Protein AF-A0AAU6Y5Z2-F1 (afdb_monomer)

pLD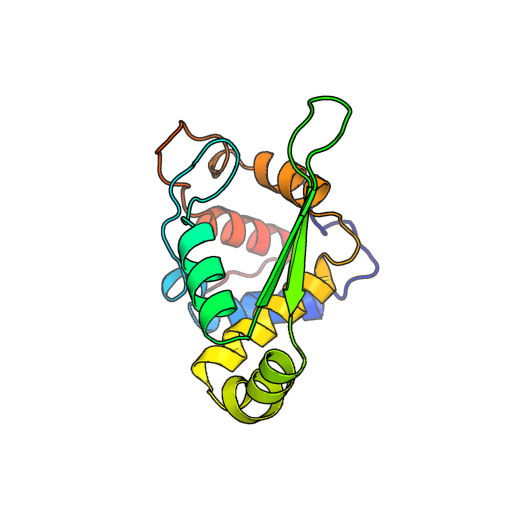DT: mean 83.92, std 11.38, r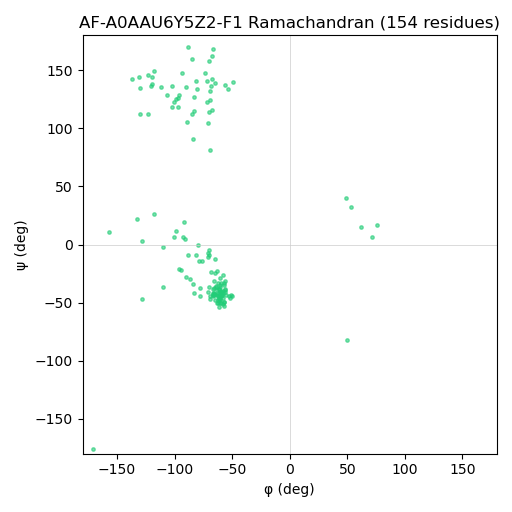ange [48.47, 96.94]

Structure (mmCIF, N/CA/C/O backbone):
data_AF-A0AAU6Y5Z2-F1
#
_entry.id   AF-A0AAU6Y5Z2-F1
#
loop_
_atom_site.group_PDB
_atom_site.id
_atom_site.type_symbol
_atom_site.label_atom_id
_atom_site.label_alt_id
_atom_site.label_comp_id
_atom_site.label_asym_id
_atom_site.label_entity_id
_atom_site.label_seq_id
_atom_site.pdbx_PDB_ins_code
_atom_site.Cartn_x
_atom_site.Cartn_y
_atom_site.Cartn_z
_atom_site.occupancy
_atom_site.B_iso_or_equiv
_atom_site.auth_seq_id
_atom_site.auth_comp_id
_atom_site.auth_asym_id
_atom_site.auth_atom_id
_atom_site.pdbx_PDB_model_num
ATOM 1 N N . MET A 1 1 ? 13.912 8.900 -8.222 1.00 48.47 1 MET A N 1
ATOM 2 C CA . MET A 1 1 ? 13.582 8.568 -6.825 1.00 48.47 1 MET A CA 1
ATOM 3 C C . MET A 1 1 ? 13.739 7.077 -6.660 1.00 48.47 1 MET A C 1
ATOM 5 O O . MET A 1 1 ? 13.040 6.333 -7.341 1.00 48.47 1 MET A O 1
ATOM 9 N N . ASP A 1 2 ? 14.648 6.700 -5.775 1.00 58.91 2 ASP A N 1
ATOM 10 C CA . ASP A 1 2 ? 15.019 5.329 -5.466 1.00 58.91 2 ASP A CA 1
ATOM 11 C C . ASP A 1 2 ? 14.120 4.791 -4.340 1.00 58.91 2 ASP A C 1
ATOM 13 O O . ASP A 1 2 ? 14.232 5.214 -3.188 1.00 58.91 2 ASP A O 1
ATOM 17 N N . LEU A 1 3 ? 13.161 3.927 -4.686 1.00 61.62 3 LEU A N 1
ATOM 18 C CA . LEU A 1 3 ? 12.373 3.209 -3.675 1.00 61.62 3 LEU A CA 1
ATOM 19 C C . LEU A 1 3 ? 13.125 1.965 -3.181 1.00 61.62 3 LEU A C 1
ATOM 21 O O . LEU A 1 3 ? 13.101 1.692 -1.983 1.00 61.62 3 LEU A O 1
ATOM 25 N N . LEU A 1 4 ? 13.756 1.235 -4.110 1.00 68.12 4 LEU A N 1
ATOM 26 C CA . LEU A 1 4 ? 14.474 -0.040 -3.930 1.00 68.12 4 LEU A CA 1
ATOM 27 C C . LEU A 1 4 ? 15.520 -0.282 -5.050 1.00 68.12 4 LEU A C 1
ATOM 29 O O . LEU A 1 4 ? 16.001 -1.392 -5.246 1.00 68.12 4 LEU A O 1
ATOM 33 N N . GLU A 1 5 ? 15.814 0.721 -5.877 1.00 66.94 5 GLU A N 1
ATOM 34 C CA . GLU A 1 5 ? 16.805 0.666 -6.960 1.00 66.94 5 GLU A CA 1
ATOM 35 C C . GLU A 1 5 ? 18.220 0.399 -6.484 1.00 66.94 5 GLU A C 1
ATOM 37 O O . GLU A 1 5 ? 18.899 -0.388 -7.138 1.00 66.94 5 GLU A O 1
ATOM 42 N N . ASN A 1 6 ? 18.625 0.966 -5.350 1.00 68.38 6 ASN A N 1
ATOM 43 C CA . ASN A 1 6 ? 19.975 0.774 -4.820 1.00 68.38 6 ASN A CA 1
ATOM 44 C C . ASN A 1 6 ? 20.052 -0.299 -3.724 1.00 68.38 6 ASN A C 1
ATOM 46 O O . ASN A 1 6 ? 21.060 -0.397 -3.027 1.00 68.38 6 ASN A O 1
ATOM 50 N N . ASP A 1 7 ? 18.992 -1.088 -3.531 1.00 78.06 7 ASP A N 1
ATOM 51 C CA . ASP A 1 7 ? 19.037 -2.204 -2.591 1.00 78.06 7 ASP A CA 1
ATOM 52 C C . ASP A 1 7 ? 19.639 -3.446 -3.259 1.00 78.06 7 ASP A C 1
ATOM 54 O O . ASP A 1 7 ? 18.937 -4.257 -3.862 1.00 78.06 7 ASP A O 1
ATOM 58 N N . GLU A 1 8 ? 20.961 -3.579 -3.148 1.00 72.25 8 GLU A N 1
ATOM 59 C CA . GLU A 1 8 ? 21.734 -4.704 -3.695 1.00 72.25 8 GLU A CA 1
ATOM 60 C C . GLU A 1 8 ? 21.392 -6.055 -3.045 1.00 72.25 8 GLU A C 1
ATOM 62 O O . GLU A 1 8 ? 21.782 -7.100 -3.562 1.00 72.25 8 GLU A O 1
ATOM 67 N N . THR A 1 9 ? 20.657 -6.061 -1.926 1.00 81.25 9 THR A N 1
ATOM 68 C CA . THR A 1 9 ? 20.232 -7.303 -1.263 1.00 81.25 9 THR A CA 1
ATOM 69 C C . THR A 1 9 ? 19.040 -7.965 -1.950 1.00 81.25 9 THR A C 1
ATOM 71 O O . THR A 1 9 ? 18.750 -9.134 -1.690 1.00 81.25 9 THR A O 1
ATOM 74 N N . LEU A 1 10 ? 18.354 -7.239 -2.837 1.00 83.88 10 LEU A N 1
ATOM 75 C CA . LEU A 1 10 ? 17.182 -7.738 -3.534 1.00 83.88 10 LEU A CA 1
ATOM 76 C C . LEU A 1 10 ? 17.554 -8.427 -4.845 1.00 83.88 10 LEU A C 1
ATOM 78 O O . LEU A 1 10 ? 18.305 -7.907 -5.671 1.00 83.88 10 LEU A O 1
ATOM 82 N N . ASP A 1 11 ? 16.936 -9.581 -5.077 1.00 89.38 11 ASP A N 1
ATOM 83 C CA . ASP A 1 11 ? 17.079 -10.309 -6.329 1.00 89.38 11 ASP A CA 1
ATOM 84 C C . ASP A 1 11 ? 16.358 -9.568 -7.470 1.00 89.38 11 ASP A C 1
ATOM 86 O O . ASP A 1 11 ? 15.130 -9.586 -7.602 1.00 89.38 11 ASP A O 1
ATOM 90 N N . SER A 1 12 ? 17.159 -8.917 -8.316 1.00 88.56 12 SER A N 1
ATOM 91 C CA . SER A 1 12 ? 16.712 -8.180 -9.499 1.00 88.56 12 SER A CA 1
ATOM 92 C C . SER A 1 12 ? 15.917 -9.053 -10.480 1.00 88.56 12 SER A C 1
ATOM 94 O O . SER A 1 12 ? 14.952 -8.577 -11.082 1.00 88.56 12 SER A O 1
ATOM 96 N N . PHE A 1 13 ? 16.271 -10.337 -10.617 1.00 91.00 13 PHE A N 1
ATOM 97 C CA . PHE A 1 13 ? 15.540 -11.274 -11.469 1.00 91.00 13 PHE A CA 1
ATOM 98 C C . PHE A 1 13 ? 14.161 -11.572 -10.876 1.00 91.00 13 PHE A C 1
ATOM 100 O O . PHE A 1 13 ? 13.155 -11.442 -11.572 1.00 91.00 13 PHE A O 1
ATOM 107 N N . LYS A 1 14 ? 14.091 -11.862 -9.571 1.00 92.94 14 LYS A N 1
ATOM 108 C CA . LYS A 1 14 ? 12.815 -12.096 -8.878 1.00 92.94 14 LYS A CA 1
ATOM 109 C C . LYS A 1 14 ? 11.889 -10.877 -8.945 1.00 92.94 14 LYS A C 1
ATOM 111 O O . LYS A 1 14 ? 10.690 -11.033 -9.182 1.00 92.94 14 LYS A O 1
ATOM 116 N N . ILE A 1 15 ? 12.431 -9.667 -8.784 1.00 92.25 15 ILE A N 1
ATOM 117 C CA . ILE A 1 15 ? 11.666 -8.418 -8.942 1.00 92.25 15 ILE A CA 1
ATOM 118 C C . ILE A 1 15 ? 11.104 -8.315 -10.360 1.00 92.25 15 ILE A C 1
ATOM 120 O O . ILE A 1 15 ? 9.920 -8.020 -10.527 1.00 92.25 15 ILE A O 1
ATOM 124 N N . LYS A 1 16 ? 11.938 -8.561 -11.378 1.00 93.94 16 LYS A N 1
ATOM 125 C CA . LYS A 1 16 ? 11.517 -8.500 -12.780 1.00 93.94 16 LYS A CA 1
ATOM 126 C C . LYS A 1 16 ? 10.348 -9.447 -13.047 1.00 93.94 16 LYS A C 1
ATOM 128 O O . LYS A 1 16 ? 9.319 -8.993 -13.537 1.00 93.94 16 LYS A O 1
ATOM 133 N N . GLU A 1 17 ? 10.492 -10.720 -12.684 1.00 95.44 17 GLU A N 1
ATOM 134 C CA . GLU A 1 17 ? 9.459 -11.748 -12.873 1.00 95.44 17 GLU A CA 1
ATOM 135 C C . GLU A 1 17 ? 8.164 -11.398 -12.129 1.00 95.44 17 GLU A C 1
ATOM 137 O O . GLU A 1 17 ? 7.072 -11.520 -12.678 1.00 95.44 17 GLU A O 1
ATOM 142 N N . THR A 1 18 ? 8.280 -10.880 -10.902 1.00 95.06 18 THR A N 1
ATOM 143 C CA . THR A 1 18 ? 7.123 -10.450 -10.105 1.00 95.06 18 THR A CA 1
ATOM 144 C C . THR A 1 18 ? 6.351 -9.332 -10.804 1.00 95.06 18 THR A C 1
ATOM 146 O O . THR A 1 18 ? 5.126 -9.395 -10.896 1.00 95.06 18 THR A O 1
ATOM 149 N N . ILE A 1 19 ? 7.049 -8.316 -11.322 1.00 94.56 19 ILE A N 1
ATOM 150 C CA . ILE A 1 19 ? 6.405 -7.208 -12.038 1.00 94.56 19 ILE A CA 1
ATOM 151 C C . ILE A 1 19 ? 5.787 -7.701 -13.352 1.00 94.56 19 ILE A C 1
ATOM 153 O O . ILE A 1 19 ? 4.657 -7.328 -13.650 1.00 94.56 19 ILE A O 1
ATOM 157 N N . VAL A 1 20 ? 6.477 -8.555 -14.116 1.00 95.75 20 VAL A N 1
ATO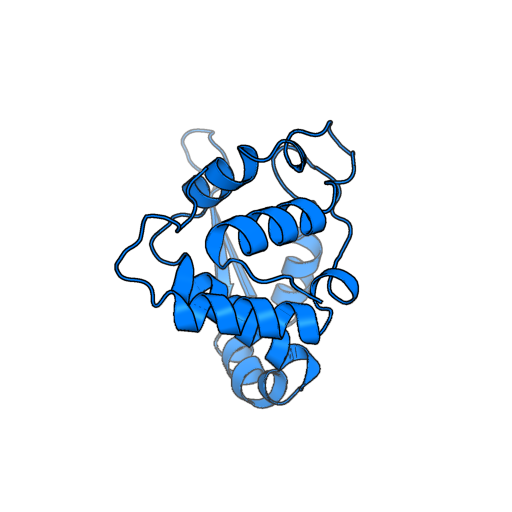M 158 C CA . VAL A 1 20 ? 5.921 -9.144 -15.349 1.00 95.75 20 VAL A CA 1
ATOM 159 C C . VAL A 1 20 ? 4.626 -9.898 -15.044 1.00 95.75 20 VAL A C 1
ATOM 161 O O . VAL A 1 20 ? 3.603 -9.598 -15.649 1.00 95.75 20 VAL A O 1
ATOM 164 N N . SER A 1 21 ? 4.622 -10.768 -14.029 1.00 95.44 21 SER A N 1
ATOM 165 C CA . SER A 1 21 ? 3.425 -11.515 -13.624 1.00 95.44 21 SER A CA 1
ATOM 166 C C . SER A 1 21 ? 2.248 -10.607 -13.242 1.00 95.44 21 SER A C 1
ATOM 168 O O . SER A 1 21 ? 1.110 -10.921 -13.584 1.00 95.44 21 SER A O 1
ATOM 170 N N . ILE A 1 22 ? 2.499 -9.495 -12.539 1.00 94.56 22 ILE A N 1
ATOM 171 C CA . ILE A 1 22 ? 1.462 -8.511 -12.165 1.00 94.56 22 ILE A CA 1
ATOM 172 C C . ILE A 1 22 ? 0.796 -7.918 -13.413 1.00 94.56 22 ILE A C 1
ATOM 174 O O . ILE A 1 22 ? -0.425 -7.757 -13.466 1.00 94.56 22 ILE A O 1
ATOM 178 N N . TYR A 1 23 ? 1.601 -7.588 -14.421 1.00 94.81 23 TYR A N 1
ATOM 179 C CA . TYR A 1 23 ? 1.125 -6.973 -15.657 1.00 94.81 23 TYR A CA 1
ATOM 180 C C . TYR A 1 23 ? 0.467 -7.981 -16.605 1.00 94.81 23 TYR A C 1
ATOM 182 O O . TYR A 1 23 ? -0.571 -7.666 -17.183 1.00 94.81 23 TYR A O 1
ATOM 190 N N . ASP A 1 24 ? 0.981 -9.209 -16.696 1.00 94.94 24 ASP A N 1
ATOM 191 C CA . A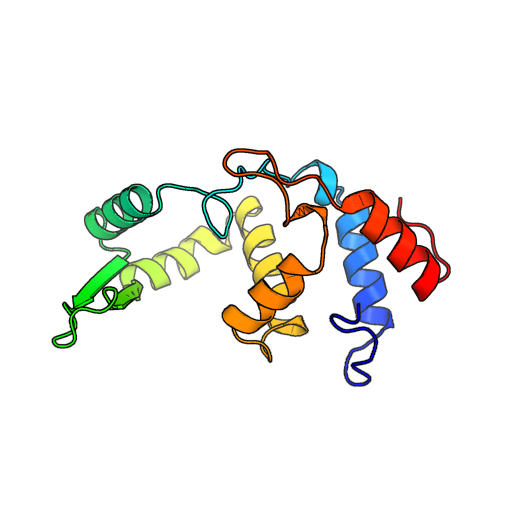SP A 1 24 ? 0.364 -10.289 -17.480 1.00 94.94 24 ASP A CA 1
ATOM 192 C C . ASP A 1 24 ? -1.047 -10.623 -16.967 1.00 94.94 24 ASP A C 1
ATOM 194 O O . ASP A 1 24 ? -1.966 -10.906 -17.741 1.00 94.94 24 ASP A O 1
ATOM 198 N N . GLN A 1 25 ? -1.248 -10.533 -15.648 1.00 92.69 25 GLN A N 1
ATOM 199 C CA . GLN A 1 25 ? -2.550 -10.703 -14.997 1.00 92.69 25 GLN A CA 1
ATOM 200 C C . GLN A 1 25 ? -3.447 -9.459 -15.077 1.00 92.69 25 GLN A C 1
ATOM 202 O O . GLN A 1 25 ? -4.582 -9.494 -14.593 1.00 92.69 25 GLN A O 1
ATOM 207 N N . LYS A 1 26 ? -2.968 -8.373 -15.699 1.00 92.50 26 LYS A N 1
ATOM 208 C CA . LYS A 1 26 ? -3.667 -7.087 -15.827 1.00 92.50 26 LYS A CA 1
ATOM 209 C C . LYS A 1 26 ? -4.138 -6.532 -14.485 1.00 92.50 26 LYS A C 1
ATOM 211 O O . LYS A 1 26 ? -5.192 -5.900 -14.404 1.00 92.50 26 LYS A O 1
ATOM 216 N N . GLU A 1 27 ? -3.403 -6.796 -13.402 1.00 91.56 27 GLU A N 1
ATOM 217 C CA . GLU A 1 27 ? -3.769 -6.269 -12.083 1.00 91.56 27 GLU A CA 1
ATOM 218 C C . GLU A 1 27 ? -3.903 -4.737 -12.097 1.00 91.56 27 GLU A C 1
ATOM 220 O O . GLU A 1 27 ? -4.897 -4.239 -11.566 1.00 91.56 27 GLU A O 1
ATOM 225 N N . PRO A 1 28 ? -2.996 -3.970 -12.739 1.00 89.94 28 PRO A N 1
ATOM 226 C CA . PRO A 1 28 ? -3.091 -2.513 -12.754 1.00 89.94 28 PRO A CA 1
ATOM 227 C C . PRO A 1 28 ? -4.255 -1.952 -13.583 1.00 89.94 28 PRO A C 1
ATOM 229 O O . PRO A 1 28 ? -4.447 -0.737 -13.600 1.00 89.94 28 PRO A O 1
ATOM 232 N N . GLU A 1 29 ? -5.012 -2.792 -14.289 1.00 88.56 29 GLU A N 1
ATOM 233 C CA . GLU A 1 29 ? -6.235 -2.426 -15.004 1.00 88.56 29 GLU A CA 1
ATOM 234 C C . GLU A 1 29 ? -7.490 -3.018 -14.342 1.00 88.56 29 GLU A C 1
ATOM 236 O O . GLU A 1 29 ? -8.536 -2.374 -14.322 1.00 88.56 29 GLU A O 1
ATOM 241 N N . LEU A 1 30 ? -7.403 -4.236 -13.796 1.00 87.62 30 LEU A N 1
ATOM 242 C CA . LEU A 1 30 ? -8.538 -4.982 -13.236 1.00 87.62 30 LEU A CA 1
ATOM 243 C C . LEU A 1 30 ? -8.717 -4.804 -11.723 1.00 87.62 30 LEU A C 1
ATOM 245 O O . LEU A 1 30 ? -9.799 -5.072 -11.204 1.00 87.62 30 LEU A O 1
ATOM 249 N N . ARG A 1 31 ? -7.661 -4.418 -11.000 1.00 83.19 31 ARG A N 1
ATOM 250 C CA . ARG A 1 31 ? -7.618 -4.344 -9.527 1.00 83.19 31 ARG A CA 1
ATOM 251 C C . ARG A 1 31 ? -7.367 -2.922 -9.022 1.00 83.19 31 ARG A C 1
ATOM 253 O O . ARG A 1 31 ? -6.826 -2.739 -7.935 1.00 83.19 31 ARG A O 1
ATOM 260 N N . VAL A 1 32 ? -7.742 -1.921 -9.817 1.00 79.75 32 VAL A N 1
ATOM 261 C CA . VAL A 1 32 ? -7.621 -0.506 -9.451 1.00 79.75 32 VAL A CA 1
ATOM 262 C C . VAL A 1 32 ? -8.937 0.008 -8.894 1.00 79.75 32 VAL A C 1
ATOM 264 O O . VAL A 1 32 ? -9.975 -0.090 -9.541 1.00 79.75 32 VAL A O 1
ATOM 267 N N . GLU A 1 33 ? -8.858 0.624 -7.721 1.00 70.75 33 GLU A N 1
ATOM 268 C CA . GLU A 1 33 ? -9.914 1.470 -7.176 1.00 70.75 33 GLU A CA 1
ATOM 269 C C . GLU A 1 33 ? -9.477 2.933 -7.276 1.00 70.75 33 GLU A C 1
ATOM 271 O O . GLU A 1 33 ? -8.368 3.300 -6.872 1.00 70.75 33 GLU A O 1
ATOM 276 N N . GLU A 1 34 ? -10.334 3.781 -7.846 1.00 67.94 34 GLU A N 1
ATOM 277 C CA . GLU A 1 34 ? -10.073 5.216 -7.922 1.00 67.94 34 GLU A CA 1
ATOM 278 C C . GLU A 1 34 ? -10.171 5.831 -6.525 1.00 67.94 34 GLU A C 1
ATOM 280 O O . GLU A 1 34 ? -11.235 5.877 -5.911 1.00 67.94 34 GLU A O 1
ATOM 285 N N . MET A 1 35 ? -9.043 6.324 -6.015 1.00 70.62 35 MET A N 1
ATOM 286 C CA . MET A 1 35 ? -8.966 6.882 -4.668 1.00 70.62 35 MET A CA 1
ATOM 287 C C . MET A 1 35 ? -9.058 8.412 -4.684 1.00 70.62 35 MET A C 1
ATOM 289 O O . MET A 1 35 ? -8.260 9.102 -5.329 1.00 70.62 35 MET A O 1
ATOM 293 N N . GLU A 1 36 ? -10.008 8.959 -3.921 1.00 69.81 36 GLU A N 1
ATOM 294 C CA . GLU A 1 36 ? -10.140 10.400 -3.684 1.00 69.81 36 GLU A CA 1
ATOM 295 C C . GLU A 1 36 ? -9.148 10.871 -2.607 1.00 69.81 36 GLU A C 1
ATOM 297 O O . GLU A 1 36 ? -9.025 10.272 -1.532 1.00 69.81 36 GLU A O 1
ATOM 302 N N . LYS A 1 37 ? -8.448 11.986 -2.862 1.00 69.44 37 LYS A N 1
ATOM 303 C CA . LYS A 1 37 ? -7.534 12.578 -1.881 1.00 69.44 37 LYS A CA 1
ATOM 304 C C . LYS A 1 37 ? -8.285 13.234 -0.723 1.00 69.44 37 LYS A C 1
ATOM 306 O O . LYS A 1 37 ? -8.963 14.248 -0.892 1.00 69.44 37 LYS A O 1
ATOM 311 N N . PHE A 1 38 ? -7.987 12.786 0.493 1.00 65.00 38 PHE A N 1
ATOM 312 C CA . PHE A 1 38 ? -8.514 13.351 1.731 1.00 65.00 38 PHE A CA 1
ATOM 313 C C . PHE A 1 38 ? -7.407 13.638 2.739 1.00 65.00 38 PHE A C 1
ATOM 315 O O . PHE A 1 38 ? -6.760 12.734 3.269 1.00 65.00 38 PHE A O 1
ATOM 322 N N . PHE A 1 39 ? -7.186 14.927 3.006 1.00 64.38 39 PHE A N 1
ATOM 323 C CA . PHE A 1 39 ? -6.067 15.463 3.788 1.00 64.38 39 PHE A CA 1
ATOM 324 C C . PHE A 1 39 ? -4.695 14.927 3.350 1.00 64.38 39 PHE A C 1
ATOM 326 O O . PHE A 1 39 ? -3.982 15.590 2.596 1.00 64.38 39 PHE A O 1
ATOM 333 N N . HIS A 1 40 ? -4.326 13.734 3.822 1.00 55.81 40 HIS A N 1
ATOM 334 C CA . HIS A 1 40 ? -3.028 13.117 3.602 1.00 55.81 40 HIS A CA 1
ATOM 335 C C . HIS A 1 40 ? -3.079 11.639 3.149 1.00 55.81 40 HIS A C 1
ATOM 337 O O . HIS A 1 40 ? -2.099 10.925 3.376 1.00 55.81 40 HIS A O 1
ATOM 343 N N . GLY A 1 41 ? -4.196 11.169 2.580 1.00 55.00 41 GLY A N 1
ATOM 344 C CA . GLY A 1 41 ? -4.341 9.800 2.064 1.00 55.00 41 GLY A CA 1
ATOM 345 C C . GLY A 1 41 ? -5.630 9.582 1.265 1.00 55.00 41 GLY A C 1
ATOM 346 O O . GLY A 1 41 ? -6.378 10.531 1.035 1.00 55.00 41 GLY A O 1
ATOM 347 N N . ALA A 1 42 ? -5.863 8.339 0.842 1.00 55.91 42 ALA A N 1
ATOM 348 C CA . ALA A 1 42 ? -7.137 7.886 0.288 1.00 55.91 42 ALA A CA 1
ATOM 349 C C . ALA A 1 42 ? -8.194 7.778 1.401 1.00 55.91 42 ALA A C 1
ATOM 351 O O . ALA A 1 42 ? -7.861 7.378 2.519 1.00 55.91 42 ALA A O 1
ATOM 352 N N . TYR A 1 43 ? -9.439 8.170 1.125 1.00 55.00 43 TYR A N 1
ATOM 353 C CA . TYR A 1 43 ? -10.524 8.155 2.111 1.00 55.00 43 TYR A CA 1
ATOM 354 C C . TYR A 1 43 ? -11.473 6.983 1.928 1.00 55.00 43 TYR A C 1
ATOM 356 O O . TYR A 1 43 ? -12.204 6.929 0.948 1.00 55.00 43 TYR A O 1
ATOM 364 N N . GLU A 1 44 ? -11.541 6.145 2.955 1.00 56.91 44 GLU A N 1
ATOM 365 C CA . GLU A 1 44 ? -12.742 5.398 3.312 1.00 56.91 44 GLU A CA 1
ATOM 366 C C . GLU A 1 44 ? -13.105 5.735 4.761 1.00 56.91 44 GLU A C 1
ATOM 368 O O . GLU A 1 44 ? -12.225 5.947 5.605 1.00 56.91 44 GLU A O 1
ATOM 373 N N . SER A 1 45 ? -14.404 5.777 5.069 1.00 65.81 45 SER A N 1
ATOM 374 C CA . SER A 1 45 ? -14.888 5.858 6.450 1.00 65.81 45 SER A CA 1
ATOM 375 C C . SER A 1 45 ? -14.602 4.533 7.160 1.00 65.81 45 SER A C 1
ATOM 377 O O . SER A 1 45 ? -15.463 3.662 7.284 1.00 65.81 45 SER A O 1
ATOM 379 N N . ILE A 1 46 ? -13.363 4.357 7.624 1.00 76.88 46 ILE A N 1
ATOM 380 C CA . ILE A 1 46 ? -12.956 3.118 8.291 1.00 76.88 46 ILE A CA 1
ATOM 381 C C . ILE A 1 46 ? -13.741 2.901 9.592 1.00 76.88 46 ILE A C 1
ATOM 383 O O . ILE A 1 46 ? -13.890 1.768 10.028 1.00 76.88 46 ILE A O 1
ATOM 387 N N . ASP A 1 47 ? -14.284 3.960 10.203 1.00 78.44 47 ASP A N 1
ATOM 388 C CA . ASP A 1 47 ? -15.026 3.862 11.462 1.00 78.44 47 ASP A CA 1
ATOM 389 C C . ASP A 1 47 ? -16.273 2.958 11.330 1.00 78.44 47 ASP A C 1
ATOM 391 O O . ASP A 1 47 ? -16.545 2.180 12.245 1.00 78.44 47 ASP A O 1
ATOM 395 N N . GLU A 1 48 ? -16.982 2.973 10.193 1.00 81.50 48 GLU A N 1
ATOM 396 C CA . GLU A 1 48 ? -18.131 2.079 9.949 1.00 81.50 48 GLU A CA 1
ATOM 397 C C . GLU A 1 48 ? -17.692 0.620 9.785 1.00 81.50 48 GLU A C 1
ATOM 399 O O . GLU A 1 48 ? -18.260 -0.287 10.401 1.00 81.50 48 GLU A O 1
ATOM 404 N N . VAL A 1 49 ? -16.623 0.397 9.016 1.00 86.00 49 VAL A N 1
ATOM 405 C CA . VAL A 1 49 ? -16.033 -0.933 8.809 1.00 86.00 49 VAL A CA 1
ATOM 406 C C . VAL A 1 49 ? -15.550 -1.514 10.138 1.00 86.00 49 VAL A C 1
ATOM 408 O O . VAL A 1 49 ? -15.832 -2.673 10.454 1.00 86.00 49 VAL A O 1
ATOM 411 N N . ILE A 1 50 ? -14.873 -0.706 10.955 1.00 88.81 50 ILE A N 1
ATOM 412 C CA . ILE A 1 50 ? -14.427 -1.088 12.296 1.00 88.81 50 ILE A CA 1
ATOM 413 C C . ILE A 1 50 ? -15.627 -1.395 13.188 1.00 88.81 50 ILE A C 1
ATOM 415 O O . ILE A 1 50 ? -15.620 -2.428 13.853 1.00 88.81 50 ILE A O 1
ATOM 419 N N . ALA A 1 51 ? -16.654 -0.542 13.209 1.00 88.94 51 ALA A N 1
ATOM 420 C CA . ALA A 1 51 ? -17.836 -0.751 14.041 1.00 88.94 51 ALA A CA 1
ATOM 421 C C . ALA A 1 51 ? -18.529 -2.080 13.712 1.00 88.94 51 ALA A C 1
ATOM 423 O O . ALA A 1 51 ? -18.851 -2.846 14.624 1.00 88.94 51 ALA A O 1
ATOM 424 N N . PHE A 1 52 ? -18.676 -2.403 12.422 1.00 92.00 52 PHE A N 1
ATOM 425 C CA . PHE A 1 52 ? -19.191 -3.699 11.987 1.00 92.00 52 PHE A CA 1
ATOM 426 C C . PHE A 1 52 ? -18.335 -4.854 12.524 1.00 92.00 52 PHE A C 1
ATOM 428 O O . PHE A 1 52 ? -18.857 -5.753 13.184 1.00 92.00 52 PHE A O 1
ATOM 435 N N . HIS A 1 53 ? -17.016 -4.805 12.329 1.00 93.62 53 HIS A N 1
ATOM 436 C CA . HIS A 1 53 ? -16.112 -5.869 12.773 1.00 93.62 53 HIS A CA 1
ATOM 437 C C . HIS A 1 53 ? -16.046 -6.010 14.302 1.00 93.62 53 HIS A C 1
ATOM 439 O O . HIS A 1 53 ? -15.881 -7.117 14.814 1.00 93.62 53 HIS A O 1
ATOM 445 N N . VAL A 1 54 ? -16.209 -4.914 15.046 1.00 94.06 54 VAL A N 1
ATOM 446 C CA . VAL A 1 54 ? -16.359 -4.942 16.507 1.00 94.06 54 VAL A CA 1
ATOM 447 C C . VAL A 1 54 ? -17.675 -5.620 16.895 1.00 94.06 54 VAL A C 1
ATOM 449 O O . VAL A 1 54 ? -17.675 -6.465 17.788 1.00 94.06 54 VAL A O 1
ATOM 452 N N . SER A 1 55 ? -18.779 -5.312 16.204 1.00 94.81 55 SER A N 1
ATOM 453 C CA . SER A 1 55 ? -20.103 -5.878 16.506 1.00 94.81 55 SER A CA 1
ATOM 454 C C . SER A 1 55 ? -20.165 -7.402 16.343 1.00 94.81 55 SER A C 1
ATOM 456 O O . SER A 1 55 ? -20.832 -8.076 17.123 1.00 94.81 55 SER A O 1
ATOM 458 N N . VAL A 1 56 ? -19.413 -7.955 15.384 1.00 95.25 56 VAL A N 1
ATOM 459 C CA . VAL A 1 56 ? -19.311 -9.408 15.151 1.00 95.25 56 VAL A CA 1
ATOM 460 C C . VAL A 1 56 ? -18.166 -10.066 15.932 1.00 95.25 56 VAL A C 1
ATOM 462 O O . VAL A 1 56 ? -17.905 -11.257 15.774 1.00 95.25 56 VAL A O 1
ATOM 465 N N . GLY A 1 57 ? -17.475 -9.306 16.788 1.00 95.56 57 GLY A N 1
ATOM 466 C CA . GLY A 1 57 ? -16.420 -9.811 17.666 1.00 95.56 57 GLY A CA 1
ATOM 467 C C . GLY A 1 57 ? -15.085 -10.097 16.977 1.00 95.56 57 GLY A C 1
ATOM 468 O O . GLY A 1 57 ? -14.251 -10.797 17.551 1.00 95.56 57 GLY A O 1
ATOM 469 N N . PHE A 1 58 ? -14.853 -9.579 15.769 1.00 96.12 58 PHE A N 1
ATOM 470 C CA . PHE A 1 58 ? -13.596 -9.767 15.037 1.00 96.12 58 PHE A CA 1
ATOM 471 C C . PHE A 1 58 ? -12.509 -8.778 15.440 1.00 96.12 58 PHE A C 1
ATOM 473 O O . PHE A 1 58 ? -11.330 -9.133 15.475 1.00 96.12 58 PHE A O 1
ATOM 480 N N . LEU A 1 59 ? -12.903 -7.554 15.781 1.00 95.75 59 LEU A N 1
ATOM 481 C CA . LEU A 1 59 ? -11.988 -6.518 16.238 1.00 95.75 59 LEU A CA 1
ATOM 482 C C . LEU A 1 59 ? -12.316 -6.078 17.660 1.00 95.75 59 LEU A C 1
ATOM 484 O O . LEU A 1 59 ? -13.467 -6.049 18.090 1.00 95.75 59 LEU A O 1
ATOM 488 N N . LYS A 1 60 ? -11.275 -5.669 18.378 1.00 93.44 60 LYS A N 1
ATOM 489 C CA . LYS A 1 60 ? -11.374 -4.798 19.546 1.00 93.44 60 LYS A CA 1
ATOM 490 C C . LYS A 1 60 ? -10.587 -3.535 19.258 1.00 93.44 60 LYS A C 1
ATOM 492 O O . LYS A 1 60 ? -9.535 -3.593 18.631 1.00 93.44 60 LYS A O 1
ATOM 497 N N . HIS A 1 61 ? -11.077 -2.403 19.737 1.00 88.38 61 HIS A N 1
ATOM 498 C CA . HIS A 1 61 ? -10.328 -1.159 19.672 1.00 88.38 61 HIS A CA 1
ATOM 499 C C . HIS A 1 61 ? -10.323 -0.489 21.041 1.00 88.38 61 HIS A C 1
ATOM 501 O O . HIS A 1 61 ? -11.294 -0.597 21.790 1.00 88.38 61 HIS A O 1
ATOM 507 N N . ASP A 1 62 ? -9.209 0.155 21.366 1.00 83.12 62 ASP A N 1
ATOM 508 C CA . ASP A 1 62 ? -9.054 0.997 22.548 1.00 83.12 62 ASP A CA 1
ATOM 509 C C . ASP A 1 62 ? -8.687 2.405 22.080 1.00 83.12 62 ASP A C 1
ATOM 511 O O . ASP A 1 62 ? -7.856 2.581 21.186 1.00 83.12 62 ASP A O 1
ATOM 515 N N . SER A 1 63 ? -9.316 3.410 22.675 1.00 74.56 63 SER A N 1
ATOM 516 C CA . SER A 1 63 ? -9.017 4.811 22.409 1.00 74.56 63 SER A CA 1
ATOM 517 C C . SER A 1 63 ? -8.648 5.483 23.719 1.00 74.56 63 SER A C 1
ATOM 519 O O . SER A 1 63 ? -9.505 5.679 24.585 1.00 74.56 63 SER A O 1
ATOM 521 N N . LYS A 1 64 ? -7.384 5.884 23.862 1.00 66.38 64 LYS A N 1
ATOM 522 C CA . LYS A 1 64 ? -6.945 6.643 25.035 1.00 66.38 64 LYS A CA 1
ATOM 523 C C . LYS A 1 64 ? -6.927 8.131 24.715 1.00 66.38 64 LYS A C 1
ATOM 525 O O . LYS A 1 64 ? -6.285 8.574 23.761 1.00 66.38 64 LYS A O 1
ATOM 530 N N . LYS A 1 65 ? -7.617 8.921 25.547 1.00 62.06 65 LYS A N 1
ATOM 531 C CA . LYS A 1 65 ? -7.411 10.373 25.592 1.00 62.06 65 LYS A CA 1
ATOM 532 C C . LYS A 1 65 ? -6.016 10.615 26.149 1.00 62.06 65 LYS A C 1
ATOM 534 O O . LYS A 1 65 ? -5.751 10.275 27.301 1.00 62.06 65 LYS A O 1
ATOM 539 N N . ARG A 1 66 ? -5.127 11.190 25.344 1.00 62.03 66 ARG A N 1
ATOM 540 C CA . ARG A 1 66 ? -3.837 11.646 25.856 1.00 62.03 66 ARG A CA 1
ATOM 541 C C . ARG A 1 66 ? -4.072 12.829 26.794 1.00 62.03 66 ARG A C 1
ATOM 543 O O . ARG A 1 66 ? -4.860 13.724 26.496 1.00 62.03 66 ARG A O 1
ATOM 550 N N . THR A 1 67 ? -3.385 12.829 27.929 1.00 67.00 67 THR A N 1
ATOM 551 C CA . THR A 1 67 ? -3.459 13.890 28.945 1.00 67.00 67 THR A CA 1
ATOM 552 C C . THR A 1 67 ? -2.804 15.203 28.495 1.00 67.00 67 THR A C 1
ATOM 554 O O . THR A 1 67 ? -2.999 16.224 29.142 1.00 67.00 67 THR A O 1
ATOM 557 N N . ASP A 1 68 ? -2.071 15.197 27.375 1.00 70.88 68 ASP A N 1
ATOM 558 C CA . ASP A 1 68 ? -1.342 16.340 26.804 1.00 70.88 68 ASP A CA 1
ATOM 559 C C . ASP A 1 68 ? -2.138 17.144 25.752 1.00 70.88 68 ASP A C 1
ATOM 561 O O . ASP A 1 68 ? -1.585 18.032 25.104 1.00 70.88 68 ASP A O 1
ATOM 565 N N . GLY A 1 69 ? -3.424 16.833 25.547 1.00 57.66 69 GLY A N 1
ATOM 566 C CA . GLY A 1 69 ? -4.289 17.536 24.591 1.00 57.66 69 GLY A CA 1
ATOM 567 C C . GLY A 1 69 ? -3.974 17.274 23.110 1.00 57.66 69 GLY A C 1
ATOM 568 O O . GLY A 1 69 ? -4.582 17.904 22.244 1.00 57.66 69 GLY A O 1
ATOM 569 N N . LYS A 1 70 ? -3.049 16.356 22.788 1.00 56.59 70 LYS A N 1
ATOM 570 C CA . LYS A 1 70 ? -2.740 15.946 21.405 1.00 56.59 70 LYS A CA 1
ATOM 571 C C . LYS A 1 70 ? -3.637 14.788 20.935 1.00 56.59 70 LYS A C 1
ATOM 573 O O . LYS A 1 70 ? -4.404 14.218 21.709 1.00 56.59 70 LYS A O 1
ATOM 578 N N . LYS A 1 71 ? -3.578 14.483 19.627 1.00 58.28 71 LYS A N 1
ATOM 579 C CA . LYS A 1 71 ? -4.446 13.504 18.937 1.00 58.28 71 LYS A CA 1
ATOM 580 C C . LYS A 1 71 ? -4.513 12.153 19.668 1.00 58.28 71 LYS A C 1
ATOM 582 O O . LYS A 1 71 ? -3.501 11.659 20.145 1.00 58.28 71 LYS A O 1
ATOM 587 N N . TYR A 1 72 ? -5.718 11.580 19.701 1.00 63.97 72 TYR A N 1
ATOM 588 C CA . TYR A 1 72 ? -6.047 10.273 20.278 1.00 63.97 72 TYR A CA 1
ATOM 589 C C . TYR A 1 72 ? -5.170 9.150 19.718 1.00 63.97 72 TYR A C 1
ATOM 591 O O . TYR A 1 72 ? -5.067 9.011 18.498 1.00 63.97 72 TYR A O 1
ATOM 599 N N . ASP A 1 73 ? -4.648 8.302 20.602 1.00 68.44 73 ASP A N 1
ATOM 600 C CA . ASP A 1 73 ? -4.057 7.025 20.207 1.00 68.44 73 ASP A CA 1
ATOM 601 C C . ASP A 1 73 ? -5.194 5.994 20.101 1.00 68.44 73 ASP A C 1
ATOM 603 O O . ASP A 1 73 ? -5.847 5.668 21.099 1.00 68.44 73 ASP A O 1
ATOM 607 N N . LYS A 1 74 ? -5.475 5.537 18.872 1.00 78.00 74 LYS A N 1
ATOM 608 C CA . LYS A 1 74 ? -6.395 4.425 18.589 1.00 78.00 74 LYS A CA 1
ATOM 609 C C . LYS A 1 74 ? -5.565 3.149 18.426 1.00 78.00 74 LYS A C 1
ATOM 611 O O . LYS A 1 74 ? -4.757 3.064 17.505 1.00 78.00 74 LYS A O 1
ATOM 616 N N . ASN A 1 75 ? -5.784 2.165 19.290 1.00 85.19 75 ASN A N 1
ATOM 617 C CA . ASN A 1 75 ? -5.217 0.827 19.152 1.00 85.19 75 ASN A CA 1
ATOM 618 C C . ASN A 1 75 ? -6.289 -0.117 18.617 1.00 85.19 75 ASN A C 1
ATOM 620 O O . ASN A 1 75 ? -7.415 -0.099 19.109 1.00 85.19 75 ASN A O 1
ATOM 624 N N . TYR A 1 76 ? -5.929 -0.961 17.655 1.00 88.88 76 TYR A N 1
ATOM 625 C CA . TYR A 1 76 ? -6.805 -1.992 17.106 1.00 88.88 76 TYR A CA 1
ATOM 626 C C . TYR A 1 76 ? -6.180 -3.363 17.332 1.00 88.88 76 TYR A C 1
ATOM 628 O O . TYR A 1 76 ? -4.979 -3.547 17.146 1.00 88.88 76 TYR A O 1
ATOM 636 N N . TYR A 1 77 ? -7.008 -4.321 17.720 1.00 92.62 77 TYR A N 1
ATOM 637 C CA . TYR A 1 77 ? -6.617 -5.689 18.012 1.00 92.62 77 TYR A CA 1
ATOM 638 C C . TYR A 1 77 ? -7.542 -6.637 17.258 1.00 92.62 77 TYR A C 1
ATOM 640 O O . TYR A 1 77 ? -8.764 -6.471 17.286 1.00 92.62 77 TYR A O 1
ATOM 648 N N . ILE A 1 78 ? -6.965 -7.654 16.627 1.00 95.06 78 ILE A N 1
ATOM 649 C CA . ILE A 1 78 ? -7.722 -8.790 16.102 1.00 95.06 78 ILE A CA 1
ATOM 650 C C . ILE A 1 78 ? -8.013 -9.769 17.240 1.00 95.06 78 ILE A C 1
ATOM 652 O O . ILE A 1 78 ? -7.180 -9.977 18.124 1.00 95.06 78 ILE A O 1
ATOM 656 N N . THR A 1 79 ? -9.206 -10.354 17.255 1.00 96.94 79 THR A N 1
ATOM 657 C CA . THR A 1 79 ? -9.538 -11.418 18.211 1.00 96.94 79 THR A CA 1
ATOM 658 C C . THR A 1 79 ? -9.082 -12.777 17.685 1.00 96.94 79 THR A C 1
ATOM 660 O O . THR A 1 79 ? -8.930 -12.964 16.478 1.00 96.94 79 THR A O 1
ATOM 663 N N . HIS A 1 80 ? -8.920 -13.758 18.578 1.00 96.69 80 HIS A N 1
ATOM 664 C CA . HIS A 1 80 ? -8.664 -15.143 18.165 1.00 96.69 80 HIS A CA 1
ATOM 665 C C . HIS A 1 80 ? -9.758 -15.674 17.232 1.00 96.69 80 HIS A C 1
ATOM 667 O O . HIS A 1 80 ? -9.446 -16.293 16.229 1.00 96.69 80 HIS A O 1
ATOM 673 N N . ILE A 1 81 ? -11.024 -15.317 17.480 1.00 95.50 81 ILE A N 1
ATOM 674 C CA . ILE A 1 81 ? -12.155 -15.690 16.615 1.00 95.50 81 ILE A CA 1
ATOM 675 C C . ILE A 1 81 ? -11.949 -15.182 15.179 1.00 95.50 81 ILE A C 1
ATOM 677 O O . ILE A 1 81 ? -12.241 -15.899 14.223 1.00 95.50 81 ILE A O 1
ATOM 681 N N . CYS A 1 82 ? -11.460 -13.948 15.021 1.00 95.75 82 CYS A N 1
ATOM 682 C CA . CYS A 1 82 ? -11.135 -13.391 13.710 1.00 95.75 82 CYS A CA 1
ATOM 683 C C . CYS A 1 82 ? -10.011 -14.182 13.038 1.00 95.75 82 CYS A C 1
ATOM 685 O O . CYS A 1 82 ? -10.168 -14.618 11.900 1.00 95.75 82 CYS A O 1
ATOM 687 N N . ALA A 1 83 ? -8.909 -14.399 13.763 1.00 94.81 83 ALA A N 1
ATOM 688 C CA . ALA A 1 83 ? -7.759 -15.140 13.258 1.00 94.81 83 ALA A CA 1
ATOM 689 C C . ALA A 1 83 ? -8.160 -16.553 12.808 1.00 94.81 83 AL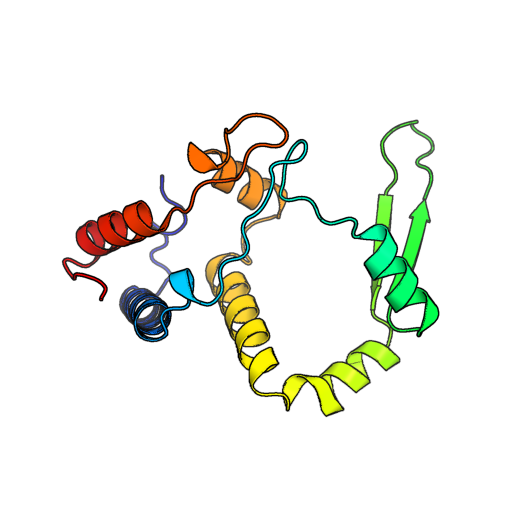A A C 1
ATOM 691 O O . ALA A 1 83 ? -7.902 -16.922 11.666 1.00 94.81 83 ALA A O 1
ATOM 692 N N . ASP A 1 84 ? -8.892 -17.292 13.641 1.00 95.56 84 ASP A N 1
ATOM 693 C CA . ASP A 1 84 ? -9.347 -18.649 13.332 1.00 95.56 84 ASP A CA 1
ATOM 694 C C . ASP A 1 84 ? -10.244 -18.676 12.089 1.00 95.56 84 ASP A C 1
ATOM 696 O O . ASP A 1 84 ? -10.106 -19.557 11.242 1.00 95.56 84 ASP A O 1
ATOM 700 N N . ARG A 1 85 ? -11.145 -17.695 11.924 1.00 93.25 85 ARG A N 1
ATOM 701 C CA . ARG A 1 85 ? -11.982 -17.605 10.717 1.00 93.25 85 ARG A CA 1
ATOM 702 C C . ARG A 1 85 ? -11.184 -17.288 9.460 1.00 93.25 85 ARG A C 1
ATOM 704 O O . ARG A 1 85 ? -11.512 -17.817 8.398 1.00 93.25 85 ARG A O 1
ATOM 711 N N . ILE A 1 86 ? -10.172 -16.432 9.569 1.00 92.31 86 ILE A N 1
ATOM 712 C CA . ILE A 1 86 ? -9.283 -16.128 8.448 1.00 92.31 86 ILE A CA 1
ATOM 713 C C . ILE A 1 86 ? -8.551 -17.400 8.017 1.00 92.31 86 ILE A C 1
ATOM 715 O O . ILE A 1 86 ? -8.589 -17.749 6.839 1.00 92.31 86 ILE A O 1
ATOM 719 N N . GLU A 1 87 ? -7.946 -18.102 8.973 1.00 91.25 87 GLU A N 1
ATOM 720 C CA . GLU A 1 87 ? -7.168 -19.317 8.722 1.00 91.25 87 GLU A CA 1
ATOM 721 C C . GLU A 1 87 ? -8.028 -20.480 8.210 1.00 91.25 87 GLU A C 1
ATOM 723 O O . GLU A 1 87 ? -7.582 -21.220 7.344 1.00 91.25 87 GLU A O 1
ATOM 728 N N . THR A 1 88 ? -9.260 -20.626 8.708 1.00 92.88 88 THR A N 1
ATOM 729 C CA . THR A 1 88 ? -10.122 -21.781 8.389 1.00 92.88 88 THR A CA 1
ATOM 730 C C . THR A 1 88 ? -10.940 -21.602 7.112 1.00 92.88 88 THR A C 1
ATOM 732 O O . THR A 1 88 ? -11.300 -22.590 6.487 1.00 92.88 88 THR A O 1
ATOM 735 N N . TYR A 1 89 ? -11.311 -20.367 6.755 1.00 89.81 89 TYR A N 1
ATOM 736 C CA . TYR A 1 89 ? -12.267 -20.132 5.666 1.00 89.81 89 TYR A CA 1
ATOM 737 C C . TYR A 1 89 ? -11.762 -19.132 4.639 1.00 89.81 89 TYR A C 1
ATOM 739 O O . TYR A 1 89 ? -11.893 -19.352 3.440 1.00 89.81 89 TYR A O 1
ATOM 747 N N . LEU A 1 90 ? -11.227 -17.997 5.094 1.00 89.19 90 LEU A N 1
ATOM 748 C CA . LEU A 1 90 ? -10.963 -16.877 4.194 1.00 89.19 90 LEU A CA 1
ATOM 749 C C . LEU A 1 90 ? -9.801 -17.172 3.236 1.00 89.19 90 LEU A C 1
ATOM 751 O O . LEU A 1 90 ? -9.856 -16.772 2.076 1.00 89.19 90 LEU A O 1
ATOM 755 N N . LYS A 1 91 ? -8.775 -17.890 3.708 1.00 86.62 91 LYS A N 1
ATOM 756 C CA . LYS A 1 91 ? -7.618 -18.283 2.889 1.00 86.62 91 LYS A CA 1
ATOM 757 C C . LYS A 1 91 ? -7.962 -19.247 1.752 1.00 86.62 91 LYS A C 1
ATOM 759 O O . LYS A 1 91 ? -7.265 -19.232 0.740 1.00 86.62 91 LYS A O 1
ATOM 764 N N . ASP A 1 92 ? -9.044 -20.008 1.890 1.00 87.38 92 ASP A N 1
ATOM 765 C CA . ASP A 1 92 ? -9.492 -20.968 0.877 1.00 87.38 92 ASP A CA 1
ATOM 766 C C . ASP A 1 92 ? -10.286 -20.307 -0.259 1.00 87.38 92 ASP A C 1
ATOM 768 O O . ASP A 1 92 ? -10.585 -20.948 -1.267 1.00 87.38 92 ASP A O 1
ATOM 772 N N . ILE A 1 93 ? -10.638 -19.023 -0.124 1.00 90.62 93 ILE A N 1
ATOM 773 C CA . ILE A 1 93 ? -11.351 -18.279 -1.162 1.00 90.62 93 ILE A CA 1
ATOM 774 C C . ILE A 1 93 ? -10.333 -17.756 -2.189 1.00 90.62 93 ILE A C 1
ATOM 776 O O . ILE A 1 93 ? -9.568 -16.842 -1.865 1.00 90.62 93 ILE A O 1
ATOM 780 N N . PRO A 1 94 ? -10.365 -18.221 -3.457 1.00 83.50 94 PRO A N 1
ATOM 781 C CA . PRO A 1 94 ? -9.338 -17.874 -4.446 1.00 83.50 94 PRO A CA 1
ATOM 782 C C . PRO A 1 94 ? -9.211 -16.370 -4.715 1.00 83.50 94 PRO A C 1
ATOM 784 O O . PRO A 1 94 ? -8.122 -15.860 -4.967 1.00 83.50 94 PRO A O 1
ATOM 787 N N . SER A 1 95 ? -10.323 -15.629 -4.644 1.00 81.88 95 SER A N 1
ATOM 788 C CA . SER A 1 95 ? -10.309 -14.176 -4.840 1.00 81.88 95 SER A CA 1
ATOM 789 C C . SER A 1 95 ? -9.597 -13.423 -3.716 1.00 81.88 95 SER A C 1
ATOM 791 O O . SER A 1 95 ? -9.121 -12.314 -3.955 1.00 81.88 95 SER A O 1
ATOM 793 N N . VAL A 1 96 ? -9.501 -14.011 -2.519 1.00 88.19 96 VAL A N 1
ATOM 794 C CA . VAL A 1 96 ? -8.816 -13.415 -1.365 1.00 88.19 96 VAL A CA 1
ATOM 795 C C . VAL A 1 96 ? -7.342 -13.807 -1.332 1.00 88.19 96 VAL A C 1
ATOM 797 O O . VAL A 1 96 ? -6.517 -13.021 -0.870 1.00 88.19 96 VAL A O 1
ATOM 800 N N . THR A 1 97 ? -6.976 -14.970 -1.878 1.00 88.12 97 THR A N 1
ATOM 801 C CA . THR A 1 97 ? -5.573 -15.397 -2.015 1.00 88.12 97 THR A CA 1
ATOM 802 C C . THR A 1 97 ? -4.719 -14.316 -2.675 1.00 88.12 97 THR A C 1
ATOM 804 O O . THR A 1 97 ? -3.664 -13.968 -2.149 1.00 88.12 97 THR A O 1
ATOM 807 N N . TRP A 1 98 ? -5.234 -13.692 -3.739 1.00 89.38 98 TRP A N 1
ATOM 808 C CA . TRP A 1 98 ? -4.580 -12.561 -4.400 1.00 89.38 98 TRP A CA 1
ATOM 809 C C . TRP A 1 98 ? -4.193 -11.443 -3.416 1.00 89.38 98 TRP A C 1
ATOM 811 O O . TRP A 1 98 ? -3.057 -10.969 -3.424 1.00 89.38 98 TRP A O 1
ATOM 821 N N . PHE A 1 99 ? -5.103 -11.059 -2.513 1.00 88.75 99 PHE A N 1
ATOM 822 C CA . PHE A 1 99 ? -4.846 -10.016 -1.517 1.00 88.75 99 PHE A CA 1
ATOM 823 C C . PHE A 1 99 ? -3.706 -10.411 -0.565 1.00 88.75 99 PHE A C 1
ATOM 825 O O . PHE A 1 99 ? -2.796 -9.617 -0.325 1.00 88.75 99 PHE A O 1
ATOM 832 N N . PHE A 1 100 ? -3.697 -11.657 -0.077 1.00 90.62 100 PHE A N 1
ATOM 833 C CA . PHE A 1 100 ? -2.618 -12.165 0.781 1.00 90.62 100 PHE A CA 1
ATOM 834 C C . PHE A 1 100 ? -1.260 -12.200 0.075 1.00 90.62 100 PHE A C 1
ATOM 836 O O . PHE A 1 100 ? -0.237 -11.867 0.683 1.00 90.62 100 PHE A O 1
ATOM 843 N N . GLU A 1 101 ? -1.235 -12.568 -1.204 1.00 91.81 101 GLU A N 1
ATOM 844 C CA . GLU A 1 101 ? -0.018 -12.541 -2.014 1.00 91.81 101 GLU A CA 1
ATOM 845 C C . GLU A 1 101 ? 0.511 -11.110 -2.171 1.00 91.81 101 GLU A C 1
ATOM 847 O O . GLU A 1 101 ? 1.705 -10.878 -1.979 1.00 91.81 101 GLU A O 1
ATOM 852 N N . ARG A 1 102 ? -0.363 -10.124 -2.432 1.00 92.38 102 ARG A N 1
ATOM 853 C CA . ARG A 1 102 ? 0.057 -8.715 -2.535 1.00 92.38 102 ARG A CA 1
ATOM 854 C C . ARG A 1 102 ? 0.582 -8.180 -1.203 1.00 92.38 102 ARG A C 1
ATOM 856 O O . ARG A 1 102 ? 1.624 -7.527 -1.181 1.00 92.38 102 ARG A O 1
ATOM 863 N N . CYS A 1 103 ? -0.074 -8.498 -0.084 1.00 91.38 103 CYS A N 1
ATOM 864 C CA . CYS A 1 103 ? 0.429 -8.146 1.248 1.00 91.38 103 CYS A CA 1
ATOM 865 C C . CYS A 1 103 ? 1.802 -8.770 1.531 1.00 91.38 103 CYS A C 1
ATOM 867 O O . CYS A 1 103 ? 2.672 -8.105 2.096 1.00 91.38 103 CYS A O 1
ATOM 869 N N . SER A 1 104 ? 2.013 -10.021 1.114 1.00 93.31 104 SER A N 1
ATOM 870 C CA . SER A 1 104 ? 3.305 -10.701 1.252 1.00 93.31 104 SER A CA 1
ATOM 871 C C . SER A 1 104 ? 4.409 -9.995 0.465 1.00 93.31 104 SER A C 1
ATOM 873 O O . SER A 1 104 ? 5.489 -9.798 1.012 1.00 93.31 104 SER A O 1
ATOM 875 N N . LEU A 1 105 ? 4.135 -9.535 -0.762 1.00 93.81 105 LEU A N 1
ATOM 876 C CA . LEU A 1 105 ? 5.101 -8.759 -1.549 1.00 93.81 105 LEU A CA 1
ATOM 877 C C . LEU A 1 105 ? 5.410 -7.395 -0.926 1.00 93.81 105 LEU A C 1
ATOM 879 O O . LEU A 1 105 ? 6.569 -6.988 -0.881 1.00 93.81 105 LEU A O 1
ATOM 883 N N . ILE A 1 106 ? 4.390 -6.689 -0.422 1.00 90.44 106 ILE A N 1
ATOM 884 C CA . ILE A 1 106 ? 4.600 -5.417 0.285 1.00 90.44 106 ILE A CA 1
ATOM 885 C C . ILE A 1 106 ? 5.529 -5.646 1.473 1.00 90.44 106 ILE A C 1
ATOM 887 O O . ILE A 1 106 ? 6.480 -4.892 1.655 1.00 90.44 106 ILE A O 1
ATOM 891 N N . LYS A 1 107 ? 5.291 -6.702 2.255 1.00 91.06 107 LYS A N 1
ATOM 892 C CA . LYS A 1 107 ? 6.175 -7.061 3.359 1.00 91.06 107 LYS A CA 1
ATOM 893 C C . LYS A 1 107 ? 7.581 -7.385 2.852 1.00 91.06 107 LYS A C 1
ATOM 895 O O . LYS A 1 107 ? 8.530 -6.754 3.291 1.00 91.06 107 LYS A O 1
ATOM 900 N N . GLU A 1 108 ? 7.724 -8.296 1.894 1.00 91.19 108 GLU A N 1
ATOM 901 C CA . GLU A 1 108 ? 9.031 -8.706 1.362 1.00 91.19 108 GLU A CA 1
ATOM 902 C C . GLU A 1 108 ? 9.906 -7.508 0.961 1.00 91.19 108 GLU A C 1
ATOM 904 O O . GLU A 1 108 ? 11.084 -7.458 1.306 1.00 91.19 108 GLU A O 1
ATOM 909 N N . TYR A 1 109 ? 9.320 -6.520 0.285 1.00 89.62 109 TYR A N 1
ATOM 910 C CA . TYR A 1 109 ? 10.073 -5.406 -0.278 1.00 89.62 109 TYR A CA 1
ATOM 911 C C . TYR A 1 109 ? 10.111 -4.145 0.597 1.00 89.62 109 TYR A C 1
ATOM 913 O O . TYR A 1 109 ? 11.008 -3.317 0.432 1.00 89.62 109 TYR A O 1
ATOM 921 N N . PHE A 1 110 ? 9.169 -3.968 1.527 1.00 89.19 110 PHE A N 1
ATOM 922 C CA . PHE A 1 110 ? 9.008 -2.713 2.271 1.00 89.19 110 PHE A CA 1
ATOM 923 C C . PHE A 1 110 ? 8.969 -2.860 3.803 1.00 89.19 110 PHE A C 1
ATOM 925 O O . PHE A 1 110 ? 8.843 -1.838 4.474 1.00 89.19 110 PHE A O 1
ATOM 932 N N . ASP A 1 111 ? 9.144 -4.058 4.382 1.00 89.19 111 ASP A N 1
ATOM 933 C CA . ASP A 1 111 ? 9.103 -4.289 5.849 1.00 89.19 111 ASP A CA 1
ATOM 934 C C . ASP A 1 111 ? 10.126 -3.449 6.635 1.00 89.19 111 ASP A C 1
ATOM 936 O O . ASP A 1 111 ? 9.896 -3.079 7.783 1.00 89.19 111 ASP A O 1
ATOM 940 N N . LYS A 1 112 ? 11.234 -3.058 5.993 1.00 88.62 112 LYS A N 1
ATOM 941 C CA . LYS A 1 112 ? 12.257 -2.181 6.588 1.00 88.62 112 LYS A CA 1
ATOM 942 C C . LYS A 1 112 ? 11.813 -0.726 6.783 1.00 88.62 112 LYS A C 1
ATOM 944 O O . LYS A 1 112 ? 12.555 0.056 7.373 1.00 88.62 112 LYS A O 1
ATOM 949 N N . PHE A 1 113 ? 10.657 -0.334 6.252 1.00 89.00 113 PHE A N 1
ATOM 950 C CA . PHE A 1 113 ? 10.175 1.040 6.289 1.00 89.00 113 PHE A CA 1
ATOM 951 C C . PHE A 1 113 ? 8.948 1.188 7.183 1.00 89.00 113 PHE A C 1
ATOM 953 O O . PHE A 1 113 ? 7.975 0.446 7.084 1.00 89.00 113 PHE A O 1
ATOM 960 N N . SER A 1 114 ? 8.943 2.233 8.002 1.00 88.38 114 SER A N 1
ATOM 961 C CA . SER A 1 114 ? 7.754 2.641 8.741 1.00 88.38 114 SER A CA 1
ATOM 962 C C . SER A 1 114 ? 6.684 3.226 7.813 1.00 88.38 114 SER A C 1
ATOM 964 O O . SER A 1 114 ? 6.974 3.781 6.746 1.00 88.38 114 SER A O 1
ATOM 966 N N . GLY A 1 115 ? 5.425 3.202 8.262 1.00 82.88 115 GLY A N 1
ATOM 967 C CA . GLY A 1 115 ? 4.315 3.813 7.521 1.00 82.88 115 GLY A CA 1
ATOM 968 C C . GLY A 1 115 ? 4.525 5.307 7.228 1.00 82.88 115 GLY A C 1
ATOM 969 O O . GLY A 1 115 ? 4.135 5.792 6.167 1.00 82.88 115 GLY A O 1
ATOM 970 N N . SER A 1 116 ? 5.201 6.036 8.122 1.00 83.88 116 SER A N 1
ATOM 971 C CA . SER A 1 116 ? 5.552 7.447 7.910 1.00 83.88 116 SER A CA 1
ATOM 972 C C . SER A 1 116 ? 6.553 7.633 6.768 1.00 83.88 116 SER A C 1
ATOM 974 O O . SER A 1 116 ? 6.388 8.543 5.955 1.00 83.88 116 SER A O 1
ATOM 976 N N . GLU A 1 117 ? 7.564 6.768 6.671 1.00 88.56 117 GLU A N 1
ATOM 977 C CA . GLU A 1 117 ? 8.554 6.829 5.592 1.00 88.56 117 GLU A CA 1
ATOM 978 C C . GLU A 1 117 ? 7.948 6.404 4.252 1.00 88.56 117 GLU A C 1
ATOM 980 O O . GLU A 1 117 ? 8.193 7.053 3.237 1.00 88.56 117 GLU A O 1
ATOM 985 N N . LEU A 1 118 ? 7.107 5.363 4.235 1.00 87.31 118 LEU A N 1
ATOM 986 C CA . LEU A 1 118 ? 6.364 4.963 3.034 1.00 87.31 118 LEU A CA 1
ATOM 987 C C . LEU A 1 118 ? 5.474 6.094 2.523 1.00 87.31 118 LEU A C 1
ATOM 989 O O . LEU A 1 118 ? 5.480 6.399 1.332 1.00 87.31 118 LEU A O 1
ATOM 993 N N . LYS A 1 119 ? 4.779 6.785 3.430 1.00 84.19 119 LYS A N 1
ATOM 994 C CA . LYS A 1 119 ? 3.994 7.969 3.088 1.00 84.19 119 LYS A CA 1
ATOM 995 C C . LYS A 1 119 ? 4.871 9.073 2.505 1.00 84.19 119 LYS A C 1
ATOM 997 O O . LYS A 1 119 ? 4.557 9.601 1.444 1.00 84.19 119 LYS A O 1
ATOM 1002 N N . GLN A 1 120 ? 5.979 9.423 3.158 1.00 86.31 120 GLN A N 1
ATOM 1003 C CA . GLN A 1 120 ? 6.895 10.438 2.630 1.00 86.31 120 GLN A CA 1
ATOM 1004 C C . GLN A 1 120 ? 7.382 10.073 1.224 1.00 86.31 120 GLN A C 1
ATOM 1006 O O . GLN A 1 120 ? 7.468 10.948 0.363 1.00 86.31 120 GLN A O 1
ATOM 1011 N N . ARG A 1 121 ? 7.652 8.785 0.979 1.00 86.44 121 ARG A N 1
ATOM 1012 C CA . ARG A 1 121 ? 8.050 8.291 -0.337 1.00 86.44 121 ARG A CA 1
ATOM 1013 C C . ARG A 1 121 ? 6.942 8.452 -1.378 1.00 86.44 121 ARG A C 1
ATOM 1015 O O . ARG A 1 121 ? 7.181 8.985 -2.455 1.00 86.44 121 ARG A O 1
ATOM 1022 N N . GLN A 1 122 ? 5.722 8.057 -1.036 1.00 83.00 122 GLN A N 1
ATOM 1023 C CA . GLN A 1 122 ? 4.553 8.198 -1.902 1.00 83.00 122 GLN A CA 1
ATOM 1024 C C . GLN A 1 122 ? 4.330 9.657 -2.339 1.00 83.00 122 GLN A C 1
ATOM 1026 O O . GLN A 1 122 ? 4.067 9.919 -3.509 1.00 83.00 122 GLN A O 1
ATOM 1031 N N . TYR A 1 123 ? 4.519 10.622 -1.435 1.00 84.69 123 TYR A N 1
ATOM 1032 C CA . TYR A 1 123 ? 4.345 12.051 -1.730 1.00 84.69 123 TYR A CA 1
ATOM 1033 C C . TYR A 1 123 ? 5.416 12.669 -2.641 1.00 84.69 123 TYR A C 1
ATOM 1035 O O . TYR A 1 123 ? 5.247 13.807 -3.076 1.00 84.69 123 TYR A O 1
ATOM 1043 N N . GLN A 1 124 ? 6.489 11.947 -2.971 1.00 84.88 124 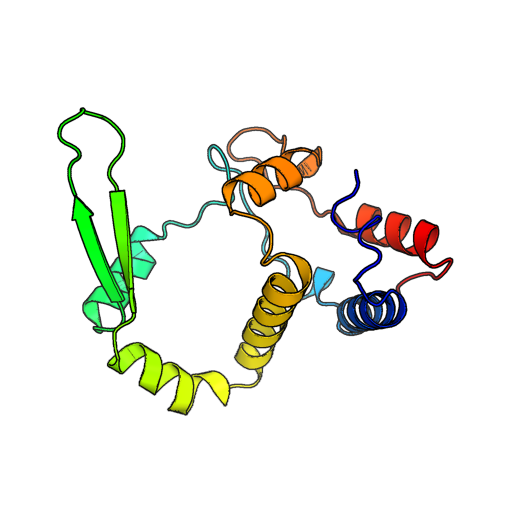GLN A N 1
ATOM 1044 C CA . GLN A 1 124 ? 7.441 12.401 -3.991 1.00 84.88 124 GLN A CA 1
ATOM 1045 C C . GLN A 1 124 ? 6.908 12.210 -5.420 1.00 84.88 124 GLN A C 1
ATOM 1047 O O . GLN A 1 124 ? 7.439 12.804 -6.357 1.00 84.88 124 GLN A O 1
ATOM 1052 N N . TYR A 1 125 ? 5.845 11.421 -5.600 1.00 84.00 125 TYR A N 1
ATOM 1053 C CA . TYR A 1 125 ? 5.120 11.336 -6.861 1.00 84.00 125 TYR A CA 1
ATOM 1054 C C . TYR A 1 125 ? 4.107 12.482 -6.957 1.00 84.00 125 TYR A C 1
ATOM 1056 O O . TYR A 1 125 ? 3.263 12.677 -6.077 1.00 84.00 125 TYR A O 1
ATOM 1064 N N . SER A 1 126 ? 4.173 13.238 -8.053 1.00 85.56 126 SER A N 1
ATOM 1065 C CA . SER A 1 126 ? 3.295 14.384 -8.318 1.00 85.56 126 SER A CA 1
ATOM 1066 C C . SER A 1 126 ? 1.805 14.021 -8.279 1.00 85.56 126 SER A C 1
ATOM 1068 O O . SER A 1 126 ? 0.990 14.835 -7.857 1.00 85.56 126 SER A O 1
ATOM 1070 N N . GLU A 1 127 ? 1.453 12.788 -8.648 1.00 84.94 127 GLU A N 1
ATOM 1071 C CA . GLU A 1 127 ? 0.092 12.238 -8.650 1.00 84.94 127 GLU A CA 1
ATOM 1072 C C . GLU A 1 127 ? -0.555 12.233 -7.261 1.00 84.94 127 GLU A C 1
ATOM 1074 O O . GLU A 1 127 ? -1.768 12.377 -7.141 1.00 84.94 127 GLU A O 1
ATOM 1079 N N . TYR A 1 128 ? 0.244 12.133 -6.197 1.00 78.19 128 TYR A N 1
ATOM 1080 C CA . TYR A 1 128 ? -0.241 12.184 -4.813 1.00 78.19 128 TYR A CA 1
ATOM 1081 C C . TYR A 1 128 ? -0.312 13.622 -4.262 1.00 78.19 128 TYR A C 1
ATOM 1083 O O . TYR A 1 128 ? -0.914 13.894 -3.212 1.00 78.19 128 TYR A O 1
ATOM 1091 N N . SER A 1 129 ? 0.234 14.589 -5.004 1.00 82.50 129 SER A N 1
ATOM 1092 C CA . SER A 1 129 ? 0.238 16.017 -4.667 1.00 82.50 129 SER A CA 1
ATOM 1093 C C . SER A 1 129 ? -0.955 16.795 -5.250 1.00 82.50 129 SER A C 1
ATOM 1095 O O . SER A 1 129 ? -0.924 18.020 -5.288 1.00 82.50 129 SER A O 1
ATOM 1097 N N . VAL A 1 130 ? -2.039 16.109 -5.631 1.00 81.94 130 VAL A N 1
ATOM 1098 C CA . VAL A 1 130 ? -3.286 16.721 -6.145 1.00 81.94 130 VAL A CA 1
ATOM 1099 C C . VAL A 1 130 ? -4.049 17.544 -5.094 1.00 81.94 130 VAL A C 1
ATOM 1101 O O . VAL A 1 130 ? -3.735 17.497 -3.904 1.00 81.94 130 VAL A O 1
ATOM 1104 N N . SER A 1 131 ? -5.048 18.328 -5.497 1.00 82.50 131 SER A N 1
ATOM 1105 C CA . SER A 1 131 ? -5.896 19.085 -4.566 1.00 82.50 131 SER A CA 1
ATOM 1106 C C . SER A 1 131 ? -6.790 18.187 -3.704 1.00 82.50 131 SER A C 1
ATOM 1108 O O . SER A 1 131 ? -7.014 17.013 -3.993 1.00 82.50 131 SER A O 1
ATOM 1110 N N . TYR A 1 132 ? -7.293 18.748 -2.604 1.00 78.00 132 TYR A N 1
ATOM 1111 C CA . TYR A 1 132 ? -8.284 18.091 -1.752 1.00 78.00 132 TYR A CA 1
ATOM 1112 C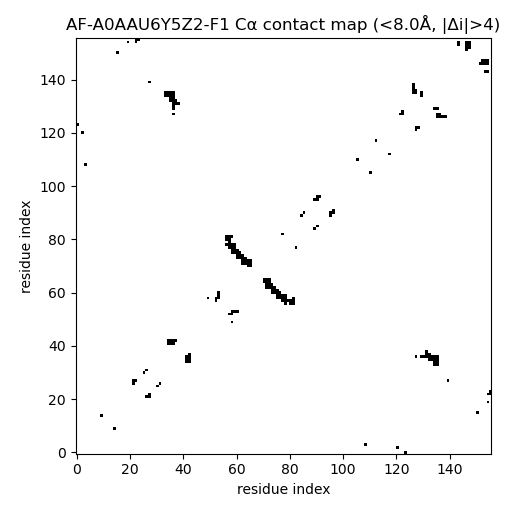 C . TYR A 1 132 ? -9.525 17.690 -2.569 1.00 78.00 132 TYR A C 1
ATOM 1114 O O . TYR A 1 132 ? -9.989 18.477 -3.392 1.00 78.00 132 TYR A O 1
ATOM 1122 N N . LYS A 1 133 ? -10.042 16.477 -2.333 1.00 78.75 133 LYS A N 1
ATOM 1123 C CA . LYS A 1 133 ? -11.161 15.847 -3.059 1.00 78.75 133 LYS A CA 1
ATOM 1124 C C . LYS A 1 133 ? -10.938 15.590 -4.548 1.00 78.75 133 LYS A C 1
ATOM 1126 O O . LYS A 1 133 ? -11.880 15.366 -5.298 1.00 78.75 133 LYS A O 1
ATOM 1131 N N . SER A 1 134 ? -9.694 15.655 -5.007 1.00 82.50 134 SER A N 1
ATOM 1132 C CA . SER A 1 134 ? -9.344 15.269 -6.373 1.00 82.50 134 SER A CA 1
ATOM 1133 C C . SER A 1 134 ? -8.905 13.810 -6.416 1.00 82.50 134 SER A C 1
ATOM 1135 O O . SER A 1 134 ? -8.298 13.312 -5.465 1.00 82.50 134 SER A O 1
ATOM 1137 N N . TYR A 1 135 ? -9.187 13.143 -7.532 1.00 82.31 135 TYR A N 1
ATOM 1138 C CA . TYR A 1 135 ? -8.746 11.772 -7.765 1.00 82.31 135 TYR A CA 1
ATOM 1139 C C . TYR A 1 135 ? -7.233 11.704 -7.959 1.00 82.31 135 TYR A C 1
ATOM 1141 O O . TYR A 1 135 ? -6.650 12.473 -8.736 1.00 82.31 135 TYR A O 1
ATOM 1149 N N . ILE A 1 136 ? -6.605 10.766 -7.253 1.00 81.88 136 ILE A N 1
ATOM 1150 C CA . ILE A 1 136 ? -5.196 10.430 -7.451 1.00 81.88 136 ILE A CA 1
ATOM 1151 C C . ILE A 1 136 ? -5.077 9.737 -8.807 1.00 81.88 136 ILE A C 1
ATOM 1153 O O . ILE A 1 136 ? -5.761 8.754 -9.078 1.00 81.88 136 ILE A O 1
ATOM 1157 N N . GLN A 1 137 ? -4.224 10.279 -9.674 1.00 83.75 137 GLN A N 1
ATOM 1158 C CA . GLN A 1 137 ? -4.051 9.751 -11.023 1.00 83.75 137 GLN A CA 1
ATOM 1159 C C . GLN A 1 137 ? -3.274 8.432 -11.003 1.00 83.75 137 GLN A C 1
ATOM 1161 O O . GLN A 1 137 ? -2.380 8.227 -10.179 1.00 83.75 137 GLN A O 1
ATOM 1166 N N . ASN A 1 138 ? -3.601 7.553 -11.947 1.00 83.56 138 ASN A N 1
ATOM 1167 C CA . ASN A 1 138 ? -2.917 6.281 -12.125 1.00 83.56 138 ASN A CA 1
ATOM 1168 C C . ASN A 1 138 ? -1.439 6.504 -12.537 1.00 83.56 138 ASN A C 1
ATOM 1170 O O . ASN A 1 138 ? -1.132 7.367 -13.359 1.00 83.56 138 ASN A O 1
ATOM 1174 N N . VAL A 1 139 ? -0.521 5.711 -11.972 1.00 87.00 139 VAL A N 1
ATOM 1175 C CA . VAL A 1 139 ? 0.933 5.781 -12.211 1.00 87.00 139 VAL A CA 1
ATOM 1176 C C . VAL A 1 139 ? 1.465 4.725 -13.197 1.00 87.00 139 VAL A C 1
ATOM 1178 O O . VAL A 1 139 ? 2.676 4.642 -13.399 1.00 87.00 139 VAL A O 1
ATOM 1181 N N . ASN A 1 140 ? 0.601 3.935 -13.842 1.00 88.94 140 ASN A N 1
ATOM 1182 C CA . ASN A 1 140 ? 0.956 2.797 -14.703 1.00 88.94 140 ASN A CA 1
ATOM 1183 C C . ASN A 1 140 ? 1.958 3.165 -15.799 1.00 88.94 140 ASN A C 1
ATOM 1185 O O . ASN A 1 140 ? 2.947 2.460 -15.981 1.00 88.94 140 ASN A O 1
ATOM 1189 N N . ASN A 1 141 ? 1.764 4.297 -16.481 1.00 89.25 141 ASN A N 1
ATOM 1190 C CA . ASN A 1 141 ? 2.700 4.746 -17.518 1.00 89.25 141 ASN A CA 1
ATOM 1191 C C . ASN A 1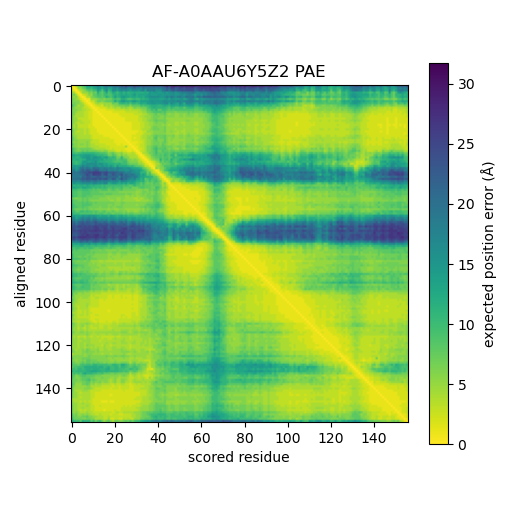 141 ? 4.111 4.953 -16.947 1.00 89.25 141 ASN A C 1
ATOM 1193 O O . ASN A 1 141 ? 5.080 4.439 -17.497 1.00 89.25 141 ASN A O 1
ATOM 1197 N N . LYS A 1 142 ? 4.223 5.593 -15.774 1.00 89.06 142 LYS A N 1
ATOM 1198 C CA . LYS A 1 142 ? 5.511 5.793 -15.093 1.00 89.06 142 LYS A CA 1
ATOM 1199 C C . LYS A 1 142 ? 6.155 4.477 -14.669 1.00 89.06 142 LYS A C 1
ATOM 1201 O O . LYS A 1 142 ? 7.378 4.364 -14.696 1.00 89.06 142 LYS A O 1
ATOM 1206 N N . VAL A 1 143 ? 5.357 3.492 -14.256 1.00 90.75 143 VAL A N 1
ATOM 1207 C CA . VAL A 1 143 ? 5.866 2.159 -13.908 1.00 90.75 143 VAL A CA 1
ATOM 1208 C C . VAL A 1 143 ? 6.412 1.457 -15.152 1.00 90.75 143 VAL A C 1
ATOM 1210 O O . VAL A 1 143 ? 7.512 0.914 -15.089 1.00 90.75 143 VAL A O 1
ATOM 1213 N N . ARG A 1 144 ? 5.702 1.521 -16.286 1.00 92.75 144 ARG A N 1
ATOM 1214 C CA . ARG A 1 144 ? 6.144 0.942 -17.566 1.00 92.75 144 ARG A CA 1
ATOM 1215 C C . ARG A 1 144 ? 7.442 1.569 -18.066 1.00 92.75 144 ARG A C 1
ATOM 1217 O O . ARG A 1 144 ? 8.368 0.830 -18.399 1.00 92.75 144 ARG A O 1
ATOM 1224 N N . ASP A 1 145 ? 7.533 2.896 -18.052 1.00 92.31 145 ASP A N 1
ATOM 1225 C CA . ASP A 1 145 ? 8.742 3.623 -18.457 1.00 92.31 145 ASP A CA 1
ATOM 1226 C C . ASP A 1 145 ? 9.933 3.225 -17.579 1.00 92.31 145 ASP A C 1
ATOM 1228 O O . ASP A 1 145 ? 10.968 2.779 -18.069 1.00 92.31 145 ASP A O 1
ATOM 1232 N N . LYS A 1 146 ? 9.744 3.259 -16.257 1.00 90.12 146 LYS A N 1
ATOM 1233 C CA . LYS A 1 146 ? 10.792 2.919 -15.292 1.00 90.12 146 LYS A CA 1
ATOM 1234 C C . LYS A 1 146 ? 11.232 1.457 -15.379 1.00 90.12 146 LYS A C 1
ATOM 1236 O O . LYS A 1 146 ? 12.409 1.150 -15.201 1.00 90.12 146 LYS A O 1
ATOM 1241 N N . PHE A 1 147 ? 10.298 0.545 -15.638 1.00 92.44 147 PHE A N 1
ATOM 1242 C CA . PHE A 1 147 ? 10.609 -0.865 -15.838 1.00 92.44 147 PHE A CA 1
ATOM 1243 C C . PHE A 1 147 ? 11.439 -1.073 -17.109 1.00 92.44 147 PHE A C 1
ATOM 1245 O O . PHE A 1 147 ? 12.438 -1.796 -17.076 1.00 92.44 147 PHE A O 1
ATOM 1252 N N . LYS A 1 148 ? 11.067 -0.402 -18.207 1.00 93.94 148 LYS A N 1
ATOM 1253 C CA . LYS A 1 148 ? 11.815 -0.437 -19.465 1.00 93.94 148 LYS A CA 1
ATOM 1254 C C . LYS A 1 148 ? 13.233 0.087 -19.285 1.00 93.94 148 LYS A C 1
ATOM 1256 O O . LYS A 1 148 ? 14.167 -0.589 -19.705 1.00 93.94 148 LYS A O 1
ATOM 1261 N N . ASP A 1 149 ? 13.394 1.220 -18.613 1.00 91.81 149 ASP A N 1
ATOM 1262 C CA . ASP A 1 149 ? 14.710 1.810 -18.355 1.00 91.81 149 ASP A CA 1
ATOM 1263 C C . ASP A 1 149 ? 15.600 0.880 -17.519 1.00 91.81 149 ASP A C 1
ATOM 1265 O O . ASP A 1 149 ? 16.795 0.754 -17.781 1.00 91.81 149 ASP A O 1
ATOM 1269 N N . ARG A 1 150 ? 15.018 0.185 -16.532 1.00 90.00 150 ARG A N 1
ATOM 1270 C CA . ARG A 1 150 ? 15.768 -0.692 -15.624 1.00 90.00 150 ARG A CA 1
ATOM 1271 C C . ARG A 1 150 ? 16.130 -2.047 -16.227 1.00 90.00 150 ARG A C 1
ATOM 1273 O O . ARG A 1 150 ? 17.236 -2.533 -16.011 1.00 90.00 150 ARG A O 1
ATOM 1280 N N . PHE A 1 151 ? 15.193 -2.693 -16.916 1.00 91.62 151 PHE A N 1
ATOM 1281 C CA . PHE A 1 151 ? 15.341 -4.085 -17.357 1.00 91.62 151 PHE A CA 1
ATOM 1282 C C . PHE A 1 151 ? 15.515 -4.235 -18.868 1.00 91.62 151 PHE A C 1
ATOM 1284 O O . PHE A 1 151 ? 15.653 -5.363 -19.346 1.00 91.62 151 PHE A O 1
ATOM 1291 N N . ASN A 1 152 ? 15.478 -3.125 -19.614 1.00 92.25 152 ASN A N 1
ATOM 1292 C CA . ASN A 1 152 ? 15.471 -3.101 -21.075 1.00 92.25 152 ASN A CA 1
ATOM 1293 C C . ASN A 1 152 ? 14.417 -4.060 -21.668 1.00 92.25 152 ASN A C 1
ATOM 1295 O O . ASN A 1 152 ? 14.667 -4.783 -22.631 1.00 92.25 152 ASN A O 1
ATOM 1299 N N . PHE A 1 153 ? 13.242 -4.108 -21.035 1.00 92.06 153 PHE A N 1
ATOM 1300 C CA . PHE A 1 153 ? 12.128 -4.984 -21.392 1.00 92.06 153 PHE A CA 1
ATOM 1301 C C . PHE A 1 153 ? 10.819 -4.204 -21.317 1.00 92.06 153 PHE A C 1
ATOM 1303 O O . PHE A 1 153 ? 10.638 -3.372 -20.433 1.00 92.06 153 PHE A O 1
ATOM 1310 N N . GLN A 1 154 ? 9.897 -4.473 -22.237 1.00 91.31 154 GLN A N 1
ATOM 1311 C CA . GLN A 1 154 ? 8.610 -3.791 -22.294 1.00 91.31 154 GLN A CA 1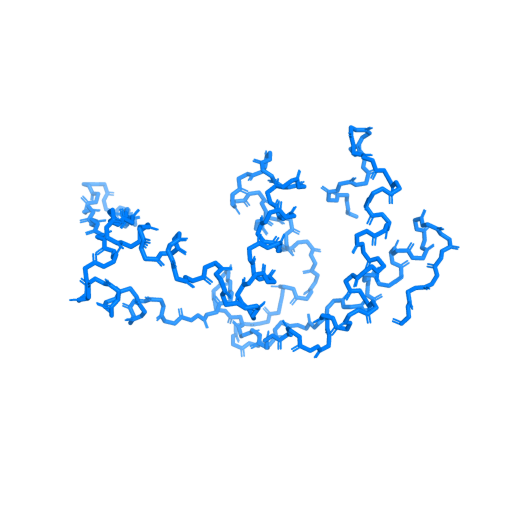
ATOM 1312 C C . GLN A 1 154 ? 7.516 -4.667 -21.681 1.00 91.31 154 GLN A C 1
ATOM 1314 O O . GLN A 1 154 ? 7.303 -5.788 -22.131 1.00 91.31 154 GLN A O 1
ATOM 1319 N N . LEU A 1 155 ? 6.828 -4.145 -20.664 1.00 90.38 155 LEU A N 1
ATOM 1320 C CA . LEU A 1 155 ? 5.653 -4.794 -20.075 1.00 90.38 155 LEU A CA 1
ATOM 1321 C C . LEU A 1 155 ? 4.493 -4.800 -21.080 1.00 90.38 155 LEU A C 1
ATOM 1323 O O . LEU A 1 155 ? 4.306 -3.808 -21.793 1.00 90.38 155 LEU A O 1
ATOM 1327 N N . SER A 1 156 ? 3.725 -5.893 -21.099 1.00 80.19 156 SER A N 1
ATOM 1328 C CA . SER A 1 156 ? 2.538 -6.092 -21.946 1.00 80.19 156 SER A CA 1
ATOM 1329 C C . SER A 1 156 ? 1.403 -5.132 -21.636 1.00 80.19 156 SER A C 1
ATOM 1331 O O . SER A 1 156 ? 1.238 -4.797 -20.438 1.00 80.19 156 SER A O 1
#

Foldseek 3Di:
DCLCVPVPVDDPVVVLVVVLVCLVVVCLPPVDDWFFDADQDGDDPVVVVQVVCVVVVQKDWDWDDDPVNDDIDIDMDGDPVNVCCCVPPVCPPPVCVVVVVVVVVCCVRPVVDDPVVVSVVVVVDVLSVDDHRDTRDRCVVVVQVVSCVVPVDGHD

Radius of gyration: 18.89 Å; Cα contacts (8 Å, |Δi|>4): 113; chains: 1; bounding box: 42×41×51 Å

Nearest PDB structures (foldseek):
  5dym-assembly1_A-2  TM=4.127E-01  e=4.366E-01  Clostridioides difficile R20291
  5z7b-assembly1_A  TM=4.938E-01  e=4.397E+00  Corynebacterium glutamicum
  7t5q-assembly1_A  TM=2.498E-01  e=1.143E+00  Bos taurus
  6dec-assembly2_H  TM=3.458E-01  e=4.688E+00  Bos taurus
  3rse-assembly1_A  TM=2.510E-01  e=1.680E+00  Bos taurus

Secondary structure (DSSP, 8-state):
--SSTT-TTS-HHHHHHHHHHHHHTTHHHHS---PBEETTEE---HHHHHHHHHHTTSEEEEEE--TTSPPPEEEEEE-HHHHHHHHHTGGG-HHHHHHHHHHHHHHHHHTTS-HHHHHHHHTTSGGGGPPTTPBPPP-HHHHHHHHHHHHS----

Solvent-accessible surface area (backbone atoms only — not comparable to full-atom values): 9514 Å² total; per-residue (Å²): 136,77,90,62,76,84,46,83,88,55,61,65,65,60,53,49,53,52,54,49,53,42,42,76,68,36,38,87,75,76,70,65,74,90,40,41,32,45,97,90,42,69,70,70,75,55,66,60,58,49,50,52,35,37,74,74,54,30,36,48,73,49,75,48,82,48,93,83,78,54,83,67,53,76,47,78,41,77,31,69,67,35,52,52,47,41,72,75,50,48,62,77,36,73,83,47,38,56,54,54,53,52,53,48,50,50,43,76,78,43,65,93,50,52,74,69,55,51,50,59,56,53,57,72,39,71,48,67,64,58,57,81,73,33,69,47,58,85,58,62,68,61,52,48,52,52,44,25,74,72,67,78,45,82,78,118

Sequence (156 aa):
MDLLENDETLDSFKIKETIVSIYDQKEPELRVEEMEKFFHGAYESIDEVIAFHVSVGFLKHDSKKRTDGKKYDKNYYITHICADRIETYLKDIPSVTWFFERCSLIKEYFDKFSGSELKQRQYQYSEYSVSYKSYIQNVNNKVRDKFKDRFNFQLS

Mean predicted aligned error: 7.62 Å